Protein AF-A4TTR5-F1 (afdb_monomer)

Radius of gyration: 17.6 Å; Cα contacts (8 Å, |Δi|>4): 165; chains: 1; bounding box: 44×36×46 Å

Nearest PDB structures (foldseek):
  6fwr-assembly1_A  TM=6.438E-01  e=3.145E-04  Escherichia coli
  6fws-assembly1_B  TM=6.476E-01  e=3.516E-03  Escherichia coli
  6fws-assembly1_A  TM=6.174E-01  e=2.778E-03  Escherichia coli

Structure (mmCIF, N/CA/C/O backbone):
data_AF-A4TTR5-F1
#
_entry.id   AF-A4TTR5-F1
#
loop_
_atom_site.group_PDB
_atom_site.id
_atom_site.type_symbol
_atom_site.label_atom_id
_atom_site.label_alt_id
_atom_site.label_comp_id
_atom_site.label_asym_id
_atom_site.label_entity_id
_atom_site.label_seq_id
_atom_site.pdbx_PDB_ins_code
_atom_site.Cartn_x
_atom_site.Cartn_y
_atom_site.Cartn_z
_atom_site.occupancy
_atom_site.B_iso_or_equiv
_atom_site.auth_seq_id
_atom_site.auth_comp_id
_atom_site.auth_asym_id
_atom_site.auth_atom_id
_atom_site.pdbx_PDB_model_num
ATOM 1 N N . MET A 1 1 ? -11.395 -15.049 10.126 1.00 66.12 1 MET A N 1
ATOM 2 C CA . MET A 1 1 ? -12.514 -14.077 9.989 1.00 66.12 1 MET A CA 1
ATOM 3 C C . MET A 1 1 ? -13.721 -14.632 9.238 1.00 66.12 1 MET A C 1
ATOM 5 O O . MET A 1 1 ? -14.794 -14.056 9.352 1.00 66.12 1 MET A O 1
ATOM 9 N N . ASP A 1 2 ? -13.595 -15.753 8.529 1.00 74.88 2 ASP A N 1
ATOM 10 C CA . ASP A 1 2 ? -14.689 -16.369 7.751 1.00 74.88 2 ASP A CA 1
ATOM 11 C C . ASP A 1 2 ? -15.872 -16.818 8.617 1.00 74.88 2 ASP A C 1
ATOM 13 O O . ASP A 1 2 ? -16.995 -16.931 8.150 1.00 74.88 2 ASP A O 1
ATOM 17 N N . ARG A 1 3 ? -15.638 -16.991 9.921 1.00 81.12 3 ARG A N 1
ATOM 18 C CA . ARG A 1 3 ? -16.686 -17.264 10.905 1.00 81.12 3 ARG A CA 1
ATOM 19 C C . ARG A 1 3 ? -17.514 -16.025 11.285 1.00 81.12 3 ARG A C 1
ATOM 21 O O . ARG A 1 3 ? -18.653 -16.182 11.699 1.00 81.12 3 ARG A O 1
ATOM 28 N N . LEU A 1 4 ? -16.947 -14.818 11.163 1.00 83.81 4 LEU A N 1
ATOM 29 C CA . LEU A 1 4 ? -17.617 -13.549 11.490 1.00 83.81 4 LEU A CA 1
ATOM 30 C C . LEU A 1 4 ? -18.408 -13.004 10.292 1.00 83.81 4 LEU A C 1
ATOM 32 O O . LEU A 1 4 ? -19.520 -12.518 10.460 1.00 83.81 4 LEU A O 1
ATOM 36 N N . TYR A 1 5 ? -17.850 -13.131 9.085 1.00 89.31 5 TYR A N 1
ATOM 37 C CA . TYR A 1 5 ? -18.518 -12.795 7.826 1.00 89.31 5 TYR A CA 1
ATOM 38 C C . TYR A 1 5 ? -18.361 -13.966 6.840 1.00 89.31 5 TYR A C 1
ATOM 40 O O . TYR A 1 5 ? -17.357 -14.013 6.125 1.00 89.31 5 TYR A O 1
ATOM 48 N N . PRO A 1 6 ? -19.316 -14.917 6.812 1.00 87.56 6 PRO A N 1
ATOM 49 C CA . PRO A 1 6 ? -19.242 -16.097 5.943 1.00 87.56 6 PRO A CA 1
ATOM 50 C C . PRO A 1 6 ? -19.367 -15.773 4.453 1.00 87.56 6 PRO A C 1
ATOM 52 O O . PRO A 1 6 ? -18.755 -16.441 3.625 1.00 87.56 6 PRO A O 1
ATOM 55 N N . ASP A 1 7 ? -20.139 -14.738 4.110 1.00 93.12 7 ASP A N 1
ATOM 56 C CA . ASP A 1 7 ? -20.256 -14.252 2.736 1.00 93.12 7 ASP A CA 1
ATOM 57 C C . ASP A 1 7 ? -18.994 -13.456 2.327 1.00 93.12 7 ASP A C 1
ATOM 59 O O . ASP A 1 7 ? -18.700 -12.419 2.940 1.00 93.12 7 ASP A O 1
ATOM 63 N N . PRO A 1 8 ? -18.257 -13.876 1.278 1.00 87.50 8 PRO A N 1
ATOM 64 C CA . PRO A 1 8 ? -17.029 -13.207 0.850 1.00 87.50 8 PRO A CA 1
ATOM 65 C C . PRO A 1 8 ? -17.230 -11.745 0.437 1.00 87.50 8 PRO A C 1
ATOM 67 O O . PRO A 1 8 ? -16.361 -10.909 0.698 1.00 87.50 8 PRO A O 1
ATOM 70 N N . GLY A 1 9 ? -18.372 -11.416 -0.180 1.00 88.25 9 GLY A N 1
ATOM 71 C CA . GLY A 1 9 ? -18.688 -10.049 -0.605 1.00 88.25 9 GLY A CA 1
ATOM 72 C C . GLY A 1 9 ? -18.870 -9.108 0.585 1.00 88.25 9 GLY A C 1
ATOM 73 O O . GLY A 1 9 ? -18.329 -7.999 0.617 1.00 88.25 9 GLY A O 1
ATOM 74 N N . THR A 1 10 ? -19.577 -9.582 1.606 1.00 90.31 10 THR A N 1
ATOM 75 C CA . THR A 1 10 ? -19.764 -8.890 2.880 1.00 90.31 10 THR A CA 1
ATOM 76 C C . THR A 1 10 ? -18.442 -8.747 3.617 1.00 90.31 10 THR A C 1
ATOM 78 O O . THR A 1 10 ? -18.102 -7.638 4.030 1.00 90.31 10 THR A O 1
ATOM 81 N N . LYS A 1 11 ? -17.646 -9.821 3.709 1.00 89.81 11 LYS A N 1
ATOM 82 C CA . LYS A 1 11 ? -16.317 -9.786 4.333 1.00 89.81 11 LYS A CA 1
ATOM 83 C C . LYS A 1 11 ? -15.421 -8.732 3.681 1.00 89.81 11 LYS A C 1
ATOM 85 O O . LYS A 1 11 ? -14.849 -7.916 4.392 1.00 89.81 11 LYS A O 1
ATOM 90 N N . ALA A 1 12 ? -15.361 -8.687 2.350 1.00 87.69 12 ALA A N 1
ATOM 91 C CA . ALA A 1 12 ? -14.532 -7.732 1.608 1.00 87.69 12 ALA A CA 1
ATOM 92 C C . ALA A 1 12 ? -14.959 -6.260 1.777 1.00 87.69 12 ALA A C 1
ATOM 94 O O . ALA A 1 12 ? -14.170 -5.352 1.508 1.00 87.69 12 ALA A O 1
ATOM 95 N N . ARG A 1 13 ? -16.208 -6.009 2.187 1.00 89.56 13 ARG A N 1
ATOM 96 C CA . ARG A 1 13 ? -16.718 -4.666 2.506 1.00 89.56 13 ARG A CA 1
ATOM 97 C C . ARG A 1 13 ? -16.505 -4.288 3.968 1.00 89.56 13 ARG A C 1
ATOM 99 O O . ARG A 1 13 ? -16.260 -3.125 4.260 1.00 89.56 13 ARG A O 1
ATOM 106 N N . LYS A 1 14 ? -16.667 -5.258 4.866 1.00 92.69 14 LYS A N 1
ATOM 107 C CA . LYS A 1 14 ? -16.670 -5.072 6.321 1.00 92.69 14 LYS A CA 1
ATOM 108 C C . LYS A 1 14 ? -15.272 -5.135 6.932 1.00 92.69 14 LYS A C 1
ATOM 110 O O . LYS A 1 14 ? -15.044 -4.516 7.964 1.00 92.69 14 LYS A O 1
ATOM 115 N N . VAL A 1 15 ? -14.356 -5.857 6.292 1.00 93.50 15 VAL A N 1
ATOM 116 C CA . VAL A 1 15 ? -12.970 -6.037 6.722 1.00 93.50 15 VAL A CA 1
ATOM 117 C C . VAL A 1 15 ? -12.046 -5.533 5.624 1.00 93.50 15 VAL A C 1
ATOM 119 O O . VAL A 1 15 ? -12.071 -6.040 4.503 1.00 93.50 15 VAL A O 1
ATOM 122 N N . VAL A 1 16 ? -11.208 -4.553 5.950 1.00 92.62 16 VAL A N 1
ATOM 123 C CA . VAL A 1 16 ? -10.280 -3.939 4.995 1.00 92.62 16 VAL A CA 1
ATOM 124 C C . VAL A 1 16 ? -8.863 -3.990 5.540 1.00 92.62 16 VAL A C 1
ATOM 126 O O . VAL A 1 16 ? -8.624 -3.663 6.697 1.00 92.62 16 VAL A O 1
ATOM 129 N N . VAL A 1 17 ? -7.915 -4.374 4.691 1.00 91.88 17 VAL A N 1
ATOM 130 C CA . VAL A 1 17 ? -6.487 -4.314 5.006 1.00 91.88 17 VAL A CA 1
ATOM 131 C C . VAL A 1 17 ? -5.931 -2.968 4.541 1.00 91.88 17 VAL A C 1
ATOM 133 O O . VAL A 1 17 ? -6.174 -2.557 3.404 1.00 91.88 17 VAL A O 1
ATOM 136 N N . ARG A 1 18 ? -5.179 -2.287 5.408 1.00 91.56 18 ARG A N 1
ATOM 137 C CA . ARG A 1 18 ? -4.397 -1.093 5.074 1.00 91.56 18 ARG A CA 1
ATOM 138 C C . ARG A 1 18 ? -2.930 -1.312 5.425 1.00 91.56 18 ARG A C 1
ATOM 140 O O . ARG A 1 18 ? -2.603 -1.737 6.524 1.00 91.56 18 ARG A O 1
ATOM 147 N N . LYS A 1 19 ? -2.041 -0.975 4.503 1.00 91.12 19 LYS A N 1
ATOM 148 C CA . LYS A 1 19 ? -0.587 -0.996 4.710 1.00 91.12 19 LYS A CA 1
ATOM 149 C C . LYS A 1 19 ? 0.010 0.358 4.327 1.00 91.12 19 LYS A C 1
ATOM 151 O O . LYS A 1 19 ? -0.702 1.224 3.810 1.00 91.12 19 LYS A O 1
ATOM 156 N N . GLY A 1 20 ? 1.302 0.540 4.582 1.00 89.50 20 GLY A N 1
ATOM 157 C CA . GLY A 1 20 ? 2.044 1.694 4.073 1.00 89.50 20 GLY A CA 1
ATOM 158 C C . GLY A 1 20 ? 2.120 1.691 2.541 1.00 89.50 20 GLY A C 1
ATOM 159 O O . GLY A 1 20 ? 1.964 0.638 1.908 1.00 89.50 20 GLY A O 1
ATOM 160 N N . ARG A 1 21 ? 2.335 2.869 1.943 1.00 92.50 21 ARG A N 1
ATOM 161 C CA . ARG A 1 21 ? 2.362 3.077 0.480 1.00 92.50 21 ARG A CA 1
ATOM 162 C C . ARG A 1 21 ? 3.426 2.214 -0.208 1.00 92.50 21 ARG A C 1
ATOM 164 O O . ARG A 1 21 ? 3.202 1.735 -1.316 1.00 92.50 21 ARG A O 1
ATOM 171 N N . GLU A 1 22 ? 4.502 1.904 0.506 1.00 93.12 22 GLU A N 1
ATOM 172 C CA . GLU A 1 22 ? 5.621 1.063 0.088 1.00 93.12 22 GLU A CA 1
ATOM 173 C C . GLU A 1 22 ? 5.268 -0.415 -0.144 1.00 93.12 22 GLU A C 1
ATOM 175 O O . GLU A 1 22 ? 6.099 -1.177 -0.650 1.00 93.12 22 GLU A O 1
ATOM 180 N N . ASN A 1 23 ? 4.047 -0.818 0.221 1.00 94.00 23 ASN A N 1
ATOM 181 C CA . ASN A 1 23 ? 3.524 -2.172 0.046 1.00 94.00 23 ASN A CA 1
ATOM 182 C C . ASN A 1 23 ? 2.605 -2.299 -1.175 1.00 94.00 23 ASN A C 1
ATOM 184 O O . ASN A 1 23 ? 2.267 -3.416 -1.554 1.00 94.00 23 ASN A O 1
ATOM 188 N N . TYR A 1 24 ? 2.200 -1.188 -1.796 1.00 95.69 24 TYR A N 1
ATOM 189 C CA . TYR A 1 24 ? 1.290 -1.194 -2.941 1.00 95.69 24 TYR A CA 1
ATOM 190 C C . TYR A 1 24 ? 2.007 -0.789 -4.221 1.00 95.69 24 TYR A C 1
ATOM 192 O O . TYR A 1 24 ? 2.902 0.054 -4.214 1.00 95.69 24 TYR A O 1
ATOM 200 N N . LEU A 1 25 ? 1.586 -1.363 -5.345 1.00 97.38 25 LEU A N 1
ATOM 201 C CA . LEU A 1 25 ? 2.053 -0.930 -6.657 1.00 97.38 25 LEU A CA 1
ATOM 202 C C . LEU A 1 25 ? 1.654 0.528 -6.918 1.00 97.38 25 LEU A C 1
ATOM 204 O O . LEU A 1 25 ? 0.467 0.867 -6.897 1.00 97.38 25 LEU A O 1
ATOM 208 N N . CYS A 1 26 ? 2.621 1.381 -7.252 1.00 97.69 26 CYS A N 1
ATOM 209 C CA . CYS A 1 26 ? 2.334 2.698 -7.801 1.00 97.69 26 CYS A CA 1
ATOM 210 C C . CYS A 1 26 ? 2.115 2.570 -9.312 1.00 97.69 26 CYS A C 1
ATOM 212 O O . CYS A 1 26 ? 3.033 2.265 -10.074 1.00 97.69 26 CYS A O 1
ATOM 214 N N . LEU A 1 27 ? 0.880 2.817 -9.757 1.00 97.50 27 LEU A N 1
ATOM 215 C CA . LEU A 1 27 ? 0.540 2.769 -11.182 1.00 97.50 27 LEU A CA 1
ATOM 216 C C . LEU A 1 27 ? 1.331 3.796 -12.002 1.00 97.50 27 LEU A C 1
ATOM 218 O O . LEU A 1 27 ? 1.589 3.538 -13.171 1.00 97.50 27 LEU A O 1
ATOM 222 N N . LEU A 1 28 ? 1.726 4.920 -11.390 1.00 97.31 28 LEU A N 1
ATOM 223 C CA . LEU A 1 28 ? 2.521 5.951 -12.057 1.00 97.31 28 LEU A CA 1
ATOM 224 C C . LEU A 1 28 ? 3.961 5.466 -12.257 1.00 97.31 28 LEU A C 1
ATOM 226 O O . LEU A 1 28 ? 4.461 5.503 -13.372 1.00 97.31 28 LEU A O 1
ATOM 230 N N . ASN A 1 29 ? 4.585 4.886 -11.224 1.00 97.31 29 ASN A N 1
ATOM 231 C CA . ASN A 1 29 ? 5.928 4.307 -11.349 1.00 97.31 29 ASN A CA 1
ATOM 232 C C . ASN A 1 29 ? 5.946 3.174 -12.396 1.00 97.31 29 ASN A C 1
ATOM 234 O O . ASN A 1 29 ? 6.913 3.032 -13.144 1.00 97.3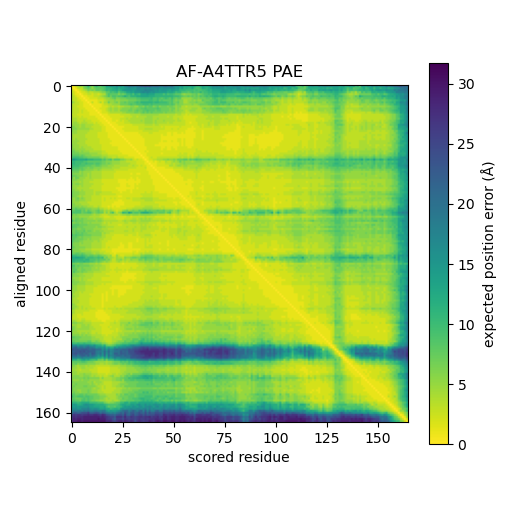1 29 ASN A O 1
ATOM 238 N N . LEU A 1 30 ? 4.873 2.373 -12.479 1.00 97.25 30 LEU A N 1
ATOM 239 C CA . LEU A 1 30 ? 4.721 1.359 -13.527 1.00 97.25 30 LEU A CA 1
ATOM 240 C C . LEU A 1 30 ? 4.606 1.987 -14.924 1.00 97.25 30 LEU A C 1
ATOM 242 O O . LEU A 1 30 ? 5.281 1.525 -15.844 1.00 97.25 30 LEU A O 1
ATOM 246 N N . GLU A 1 31 ? 3.767 3.012 -15.091 1.00 96.69 31 GLU A N 1
ATOM 247 C CA . GLU A 1 31 ? 3.632 3.750 -16.352 1.00 96.69 31 GLU A CA 1
ATOM 248 C C . GLU A 1 31 ? 4.982 4.326 -16.789 1.00 96.69 31 GLU A C 1
ATOM 250 O O . GLU A 1 31 ? 5.414 4.086 -17.914 1.00 96.69 31 GLU A O 1
ATOM 255 N N . GLU A 1 32 ? 5.710 4.979 -15.887 1.00 95.50 32 GLU A N 1
ATOM 256 C CA . GLU A 1 32 ? 7.046 5.505 -16.163 1.00 95.50 32 GLU A CA 1
ATOM 257 C C . GLU A 1 32 ? 8.037 4.409 -16.570 1.00 95.50 32 GLU A C 1
ATOM 259 O O . GLU A 1 32 ? 8.797 4.593 -17.523 1.00 95.50 32 GLU A O 1
ATOM 264 N N . GLN A 1 33 ? 8.034 3.252 -15.897 1.00 95.50 33 GLN A N 1
ATOM 265 C CA . GLN A 1 33 ? 8.895 2.125 -16.274 1.00 95.50 33 GLN A CA 1
ATOM 266 C C . GLN A 1 33 ? 8.573 1.618 -17.686 1.00 95.50 33 GLN A C 1
ATOM 268 O O . GLN A 1 33 ? 9.483 1.332 -18.466 1.00 95.50 33 GLN A O 1
ATOM 273 N N . VAL A 1 34 ? 7.288 1.520 -18.034 1.00 95.19 34 VAL A N 1
ATOM 274 C CA . VAL A 1 34 ? 6.849 1.128 -19.381 1.00 95.19 34 VAL A CA 1
ATOM 275 C C . VAL A 1 34 ? 7.279 2.180 -20.410 1.00 95.19 34 VAL A C 1
ATOM 277 O O . VAL A 1 34 ? 7.854 1.826 -21.438 1.00 95.19 34 VAL A O 1
ATOM 280 N N . MET A 1 35 ? 7.080 3.466 -20.112 1.00 94.94 35 MET A N 1
ATOM 281 C CA . MET A 1 35 ? 7.387 4.585 -21.009 1.00 94.94 35 MET A CA 1
ATOM 282 C C . MET A 1 35 ? 8.886 4.787 -21.245 1.00 94.94 35 MET A C 1
ATOM 284 O O . MET A 1 35 ? 9.278 5.223 -22.326 1.00 94.94 35 MET A O 1
ATOM 288 N N . ARG A 1 36 ? 9.748 4.410 -20.289 1.00 93.81 36 ARG A N 1
ATOM 289 C CA . ARG A 1 36 ? 11.210 4.364 -20.499 1.00 93.81 36 ARG A CA 1
ATOM 290 C C . ARG A 1 36 ? 11.610 3.424 -21.638 1.00 93.81 36 ARG A C 1
ATOM 292 O O . ARG A 1 36 ? 12.708 3.578 -22.168 1.00 93.81 36 ARG A O 1
ATOM 299 N N . ASN A 1 37 ? 10.752 2.457 -21.981 1.00 89.75 37 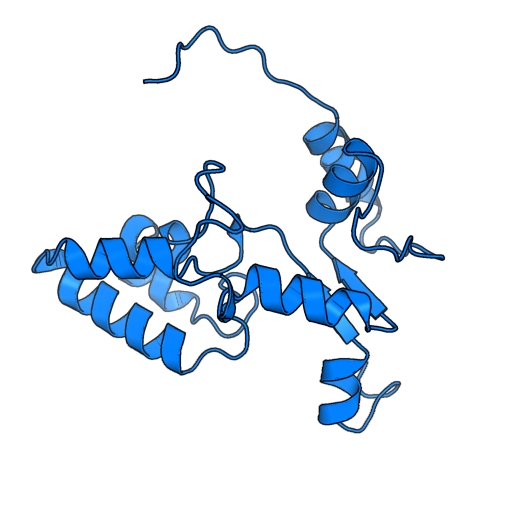ASN A N 1
ATOM 300 C CA . ASN A 1 37 ? 10.876 1.554 -23.125 1.00 89.75 37 ASN A CA 1
ATOM 301 C C . ASN A 1 37 ? 12.280 0.938 -23.282 1.00 89.75 37 ASN A C 1
ATOM 303 O O . ASN A 1 37 ? 12.872 0.915 -24.361 1.00 89.75 37 ASN A O 1
ATOM 307 N N . ARG A 1 38 ? 12.843 0.460 -22.169 1.00 93.31 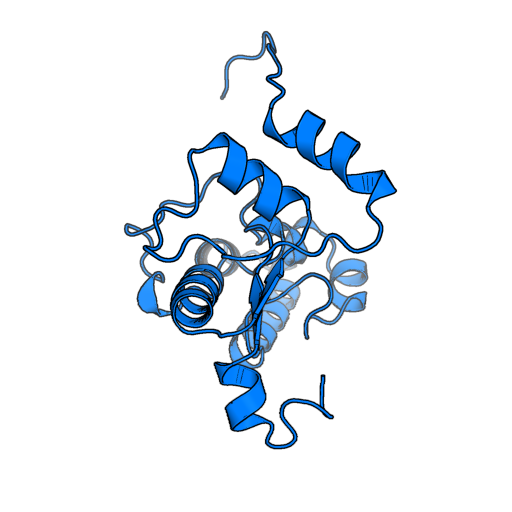38 ARG A N 1
ATOM 308 C CA . ARG A 1 38 ? 14.161 -0.178 -22.137 1.00 93.31 38 ARG A CA 1
ATOM 309 C C . ARG A 1 38 ? 14.036 -1.656 -22.518 1.00 93.31 38 ARG A C 1
ATOM 311 O O . ARG A 1 38 ? 13.379 -2.391 -21.777 1.00 93.31 38 ARG A O 1
ATOM 318 N N . PRO A 1 39 ? 14.687 -2.140 -23.594 1.00 92.69 39 PRO A N 1
ATOM 319 C CA . PRO A 1 39 ? 14.563 -3.536 -24.031 1.00 92.69 39 PRO A CA 1
ATOM 320 C C . PRO A 1 39 ? 14.883 -4.559 -22.931 1.00 92.69 39 PRO A C 1
ATOM 322 O O . PRO A 1 39 ? 14.184 -5.557 -22.781 1.00 92.69 39 PRO A O 1
ATOM 325 N N . GLN A 1 40 ? 15.883 -4.273 -22.093 1.00 91.81 40 GLN A N 1
ATOM 326 C CA . GLN A 1 40 ? 16.283 -5.115 -20.962 1.00 91.81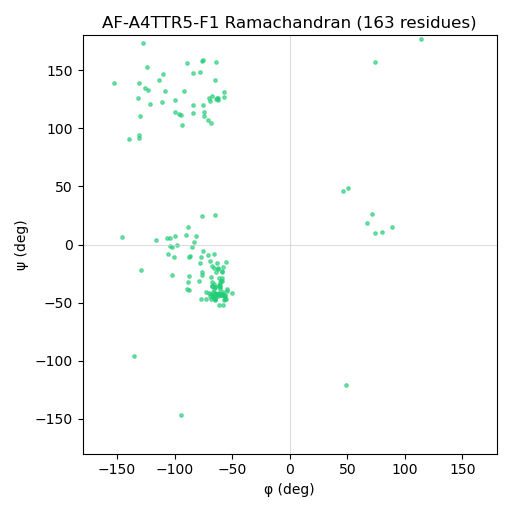 40 GLN A CA 1
ATOM 327 C C . GLN A 1 40 ? 15.265 -5.153 -19.802 1.00 91.81 40 GLN A C 1
ATOM 329 O O . GLN A 1 40 ? 15.356 -6.004 -18.915 1.00 91.81 40 GLN A O 1
ATOM 334 N N . GLU A 1 41 ? 14.298 -4.233 -19.786 1.00 93.69 41 GLU A N 1
ATOM 335 C CA . GLU A 1 41 ? 13.213 -4.164 -18.800 1.00 93.69 41 GLU A CA 1
ATOM 336 C C . GLU A 1 41 ? 11.873 -4.633 -19.394 1.00 93.69 41 GLU A C 1
ATOM 338 O O . GLU A 1 41 ? 10.925 -4.843 -18.644 1.00 93.69 41 GLU A O 1
ATOM 343 N N . ALA A 1 42 ? 11.789 -4.871 -20.710 1.00 93.81 42 ALA A N 1
ATOM 344 C CA . ALA A 1 42 ? 10.536 -5.149 -21.417 1.00 93.81 42 ALA A CA 1
ATOM 345 C C . ALA A 1 42 ? 9.764 -6.350 -20.846 1.00 93.81 42 ALA A C 1
ATOM 347 O O . ALA A 1 42 ? 8.556 -6.264 -20.628 1.00 93.81 42 ALA A O 1
ATOM 348 N N . VAL A 1 43 ? 10.461 -7.451 -20.538 1.00 94.81 43 VAL A N 1
ATOM 349 C CA . VAL A 1 43 ? 9.848 -8.636 -19.909 1.00 94.81 43 VAL A CA 1
ATOM 350 C C . VAL A 1 43 ? 9.289 -8.290 -18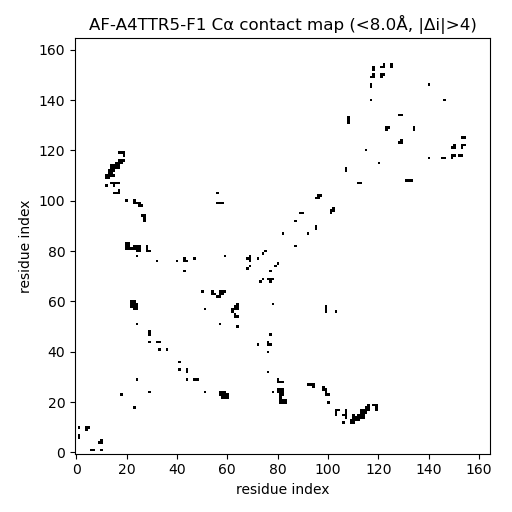.530 1.00 94.81 43 VAL A C 1
ATOM 352 O O . VAL A 1 43 ? 8.163 -8.667 -18.210 1.00 94.81 43 VAL A O 1
ATOM 355 N N . ALA A 1 44 ? 10.049 -7.542 -17.727 1.00 95.62 44 ALA A N 1
ATOM 356 C CA . ALA A 1 44 ? 9.619 -7.155 -16.393 1.00 95.62 44 ALA A CA 1
ATOM 357 C C . ALA A 1 44 ? 8.399 -6.231 -16.444 1.00 95.62 44 ALA A C 1
ATOM 359 O O . ALA A 1 44 ? 7.401 -6.499 -15.782 1.00 95.62 44 ALA A O 1
ATOM 360 N N . SER A 1 45 ? 8.442 -5.205 -17.293 1.00 96.00 45 SER A N 1
ATOM 361 C CA . SER A 1 45 ? 7.325 -4.289 -17.528 1.00 96.00 45 SER A CA 1
ATOM 362 C C . SER A 1 45 ? 6.076 -5.022 -18.017 1.00 96.00 45 SER A C 1
ATOM 364 O O . SER A 1 45 ? 4.989 -4.777 -17.504 1.00 96.00 45 SER A O 1
ATOM 366 N N . GLY A 1 46 ? 6.219 -5.974 -18.944 1.00 95.75 46 GLY A N 1
ATOM 367 C CA . GLY A 1 46 ? 5.103 -6.786 -19.431 1.00 95.75 46 GLY A CA 1
ATOM 368 C C . GLY A 1 46 ? 4.479 -7.666 -18.344 1.00 95.75 46 GLY A C 1
ATOM 369 O O . GLY A 1 46 ? 3.254 -7.731 -18.230 1.00 95.75 46 GLY A O 1
ATOM 370 N N . LEU A 1 47 ? 5.297 -8.320 -17.514 1.00 96.44 47 LEU A N 1
ATOM 371 C CA . LEU A 1 47 ? 4.811 -9.150 -16.407 1.00 96.44 47 LEU A CA 1
ATOM 372 C C . LEU A 1 47 ? 4.157 -8.310 -15.303 1.00 96.44 47 LEU A C 1
ATOM 374 O O . LEU A 1 47 ? 3.072 -8.663 -14.842 1.00 96.44 47 LEU A O 1
ATOM 378 N N . MET A 1 48 ? 4.756 -7.174 -14.938 1.00 97.00 48 MET A N 1
ATOM 379 C CA . MET A 1 48 ? 4.175 -6.243 -13.968 1.00 97.00 48 MET A CA 1
ATOM 380 C C . MET A 1 48 ? 2.861 -5.642 -14.472 1.00 97.00 48 MET A C 1
ATOM 382 O O . MET A 1 48 ? 1.894 -5.596 -13.717 1.00 97.00 48 MET A O 1
ATOM 386 N N . ALA A 1 49 ? 2.778 -5.255 -15.749 1.00 96.19 49 ALA A N 1
ATOM 387 C CA . ALA A 1 49 ? 1.541 -4.764 -16.356 1.00 96.19 49 ALA A CA 1
ATOM 388 C C . ALA A 1 49 ? 0.445 -5.839 -16.375 1.00 96.19 49 ALA A C 1
ATOM 390 O O . ALA A 1 49 ? -0.700 -5.564 -16.019 1.00 96.19 49 ALA A O 1
ATOM 391 N N . ARG A 1 50 ? 0.791 -7.087 -16.721 1.00 95.94 50 ARG A N 1
ATOM 392 C CA . ARG A 1 50 ? -0.148 -8.218 -16.653 1.00 95.94 50 ARG A CA 1
ATOM 393 C C . ARG A 1 50 ? -0.655 -8.457 -15.235 1.00 95.94 50 ARG A C 1
ATOM 395 O O . ARG A 1 50 ? -1.849 -8.676 -15.057 1.00 95.94 50 ARG A O 1
ATOM 402 N N . TRP A 1 51 ? 0.225 -8.410 -14.238 1.00 96.69 51 TRP A N 1
ATOM 403 C CA . TRP A 1 51 ? -0.188 -8.554 -12.846 1.00 96.69 51 TRP A CA 1
ATOM 404 C C . TRP A 1 51 ? -1.055 -7.374 -12.384 1.00 96.69 51 TRP A C 1
ATOM 406 O O . TRP A 1 51 ? -2.087 -7.607 -11.768 1.00 96.69 51 TRP A O 1
ATOM 416 N N . ALA A 1 52 ? -0.733 -6.134 -12.762 1.00 96.75 52 ALA A N 1
ATOM 417 C CA . ALA A 1 52 ? -1.546 -4.957 -12.439 1.00 96.75 52 ALA A CA 1
ATOM 418 C C . ALA A 1 52 ? -2.991 -5.056 -12.975 1.00 96.75 52 ALA A C 1
ATOM 420 O O . ALA A 1 52 ? -3.925 -4.551 -12.352 1.00 96.75 52 ALA A O 1
ATOM 421 N N . LEU A 1 53 ? -3.191 -5.742 -14.106 1.00 95.25 53 LEU A N 1
ATOM 422 C CA . LEU A 1 53 ? -4.520 -6.026 -14.659 1.00 95.25 53 LEU A CA 1
ATOM 423 C C . LEU A 1 53 ? -5.273 -7.141 -13.914 1.00 95.25 53 LEU A C 1
ATOM 425 O O . LEU A 1 53 ? -6.499 -7.191 -13.987 1.00 95.25 53 LEU A O 1
ATOM 429 N N . ALA A 1 54 ? -4.562 -8.036 -13.227 1.00 95.25 54 ALA A N 1
ATOM 430 C CA . ALA A 1 54 ? -5.134 -9.209 -12.565 1.00 95.25 54 ALA A CA 1
ATOM 431 C C . ALA A 1 54 ? -5.277 -9.050 -11.041 1.00 95.25 54 ALA A C 1
ATOM 433 O O . ALA A 1 54 ? -6.127 -9.703 -10.435 1.00 95.25 54 ALA A O 1
ATOM 434 N N . THR A 1 55 ? -4.451 -8.206 -10.421 1.00 95.56 55 THR A N 1
ATOM 435 C CA . THR A 1 55 ? -4.422 -8.010 -8.970 1.00 95.56 55 THR A CA 1
ATOM 436 C C . THR A 1 55 ? -5.721 -7.406 -8.450 1.00 95.56 55 THR A C 1
ATOM 438 O O . THR A 1 55 ? -6.328 -6.516 -9.056 1.00 95.56 55 THR A O 1
ATOM 441 N N . ARG A 1 56 ? -6.153 -7.871 -7.279 1.00 91.94 56 ARG A N 1
ATOM 442 C CA . ARG A 1 56 ? -7.387 -7.402 -6.635 1.00 91.94 56 ARG A CA 1
ATOM 443 C C . ARG A 1 56 ? -7.226 -5.996 -6.060 1.00 91.94 56 ARG A C 1
ATOM 445 O O . ARG A 1 56 ? -8.145 -5.169 -6.141 1.00 91.94 56 ARG A O 1
ATOM 452 N N . ASP A 1 57 ? -6.074 -5.740 -5.457 1.00 92.88 57 ASP A N 1
ATOM 453 C CA . ASP A 1 57 ? -5.802 -4.558 -4.642 1.00 92.88 57 ASP A CA 1
ATOM 454 C C . ASP A 1 57 ? -4.365 -4.042 -4.750 1.00 92.88 57 ASP A C 1
ATOM 456 O O . ASP A 1 57 ? -4.037 -3.090 -4.052 1.00 92.88 57 ASP A O 1
ATOM 460 N N . GLY A 1 58 ? -3.538 -4.594 -5.641 1.00 95.62 58 GLY A N 1
ATOM 461 C CA . GLY A 1 58 ? -2.185 -4.105 -5.897 1.00 95.62 58 GLY A CA 1
ATOM 462 C C . GLY A 1 58 ? -1.227 -4.286 -4.724 1.00 95.62 58 GLY A C 1
ATOM 463 O O . GLY A 1 58 ? -0.206 -3.600 -4.683 1.00 95.62 58 GLY A O 1
ATOM 464 N N . ASP A 1 59 ? -1.552 -5.164 -3.772 1.00 95.00 59 ASP A N 1
ATOM 465 C CA . ASP A 1 59 ? -0.712 -5.477 -2.621 1.00 95.00 59 ASP A CA 1
ATOM 466 C C . ASP A 1 59 ? 0.479 -6.351 -3.041 1.00 95.00 59 ASP A C 1
ATOM 468 O O . ASP A 1 59 ? 0.340 -7.523 -3.405 1.00 95.00 59 ASP A O 1
ATOM 472 N N . MET A 1 60 ? 1.669 -5.753 -2.989 1.00 94.25 60 MET A N 1
ATOM 473 C CA . MET A 1 60 ? 2.929 -6.381 -3.373 1.00 94.25 60 MET A CA 1
ATOM 474 C C . MET A 1 60 ? 3.593 -7.166 -2.239 1.00 94.25 60 MET A C 1
ATOM 476 O O . MET A 1 60 ? 4.564 -7.880 -2.490 1.00 94.25 60 MET A O 1
ATOM 480 N N . VAL A 1 61 ? 3.108 -7.049 -0.998 1.00 90.31 61 VAL A N 1
ATOM 481 C CA . VAL A 1 61 ? 3.766 -7.617 0.188 1.00 90.31 61 VAL A CA 1
ATOM 482 C C . VAL A 1 61 ? 2.755 -8.405 1.012 1.00 90.31 61 VAL A C 1
ATOM 484 O O . VAL A 1 61 ? 2.057 -7.859 1.860 1.00 90.31 61 VAL A O 1
ATOM 487 N N . GLY A 1 62 ? 2.680 -9.718 0.786 1.00 82.19 62 GLY A N 1
ATOM 488 C CA . GLY A 1 62 ? 1.694 -10.592 1.438 1.00 82.19 62 GLY A CA 1
ATOM 489 C C . GLY A 1 62 ? 0.301 -10.554 0.794 1.00 82.19 62 GLY A C 1
ATOM 490 O O . GLY A 1 62 ? -0.653 -11.061 1.383 1.00 82.19 62 GLY A O 1
ATOM 491 N N . GLY A 1 63 ? 0.191 -9.937 -0.386 1.00 85.19 63 GLY A N 1
ATOM 492 C CA . GLY A 1 63 ? -0.993 -9.942 -1.241 1.00 85.19 63 GLY A CA 1
ATOM 493 C C . GLY A 1 63 ? -0.960 -11.032 -2.316 1.00 85.19 63 GLY A C 1
ATOM 494 O O . GLY A 1 63 ? -0.434 -12.124 -2.108 1.00 85.19 63 GLY A O 1
ATOM 495 N N . ASP A 1 64 ? -1.535 -10.731 -3.483 1.00 89.62 64 ASP A N 1
ATOM 496 C CA . ASP A 1 64 ? -1.562 -11.631 -4.649 1.00 89.62 64 ASP A CA 1
ATOM 497 C C . ASP A 1 64 ? -0.357 -11.457 -5.594 1.00 89.62 64 ASP A C 1
ATOM 499 O O . ASP A 1 64 ? -0.314 -12.055 -6.673 1.00 89.62 64 ASP A O 1
ATOM 503 N N . PHE A 1 65 ? 0.635 -10.657 -5.193 1.00 95.00 65 PHE A N 1
ATOM 504 C CA . PHE A 1 65 ? 1.891 -10.521 -5.918 1.00 95.00 65 PHE A CA 1
ATOM 505 C C . PHE A 1 65 ? 2.750 -11.792 -5.808 1.00 95.00 65 PHE A C 1
ATOM 507 O O . PHE A 1 65 ? 3.058 -12.233 -4.696 1.00 95.00 65 PHE A O 1
ATOM 514 N N . PRO A 1 66 ? 3.189 -12.388 -6.933 1.00 92.56 66 PRO A N 1
ATOM 515 C CA . PRO A 1 66 ? 4.037 -13.573 -6.891 1.00 92.56 66 PRO A CA 1
ATOM 516 C C . PRO A 1 66 ? 5.446 -13.217 -6.397 1.00 92.56 66 PRO A C 1
ATOM 518 O O . PRO A 1 66 ? 6.228 -12.622 -7.133 1.00 92.56 66 PRO A O 1
ATOM 521 N N . ALA A 1 67 ? 5.794 -13.606 -5.167 1.00 89.38 67 ALA A N 1
ATOM 522 C CA . ALA A 1 67 ? 7.072 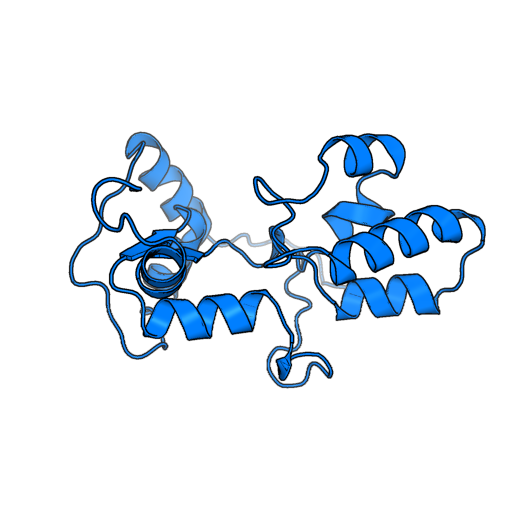-13.238 -4.540 1.00 89.38 67 ALA A CA 1
ATOM 523 C C . ALA A 1 67 ? 8.305 -13.608 -5.392 1.00 89.38 67 ALA A C 1
ATOM 525 O O . ALA A 1 67 ? 9.204 -12.786 -5.560 1.00 89.38 67 ALA A O 1
ATOM 526 N N . TRP A 1 68 ? 8.283 -14.784 -6.032 1.00 91.38 68 TRP A N 1
ATOM 527 C CA . TRP A 1 68 ? 9.348 -15.262 -6.924 1.00 91.38 68 TRP A CA 1
ATOM 528 C C . TRP A 1 68 ? 9.620 -14.325 -8.113 1.00 91.38 68 TRP A C 1
ATOM 530 O O . TRP A 1 68 ? 10.714 -14.324 -8.677 1.00 91.38 68 TRP A O 1
ATOM 540 N N . LEU A 1 69 ? 8.641 -13.506 -8.510 1.00 92.25 69 LEU A N 1
ATOM 541 C CA . LEU A 1 69 ? 8.807 -12.541 -9.592 1.00 92.25 69 LEU A CA 1
ATOM 542 C C . LEU A 1 69 ? 9.796 -11.438 -9.193 1.00 92.25 69 LEU A C 1
ATOM 544 O O . LEU A 1 69 ? 10.584 -10.986 -10.025 1.00 92.25 69 LEU A O 1
ATOM 548 N N . GLY A 1 70 ? 9.786 -11.045 -7.916 1.00 92.00 70 GLY A N 1
ATOM 549 C CA . GLY A 1 70 ? 10.750 -10.109 -7.346 1.00 92.00 70 GLY A CA 1
ATOM 550 C C . GLY A 1 70 ? 12.176 -10.657 -7.343 1.00 92.00 70 GLY A C 1
ATOM 551 O O . GLY A 1 70 ? 13.105 -9.904 -7.632 1.00 92.00 70 GLY A O 1
ATOM 552 N N . ASP A 1 71 ? 12.344 -11.958 -7.102 1.00 91.56 71 ASP A N 1
ATOM 553 C CA . ASP A 1 71 ? 13.657 -12.616 -7.085 1.00 91.56 71 ASP A CA 1
ATOM 554 C C . ASP A 1 71 ? 14.265 -12.710 -8.491 1.00 91.56 71 ASP A C 1
ATOM 556 O O . ASP A 1 71 ? 15.444 -12.420 -8.686 1.00 91.56 71 ASP A O 1
ATOM 560 N N . ILE A 1 72 ? 13.451 -13.047 -9.498 1.00 93.62 72 ILE A N 1
ATOM 561 C CA . ILE A 1 72 ? 13.914 -13.212 -10.886 1.00 93.62 72 ILE A CA 1
ATOM 562 C C . ILE A 1 72 ? 14.140 -11.861 -11.572 1.00 93.62 72 ILE A C 1
ATOM 564 O O . ILE A 1 72 ? 15.153 -11.642 -12.240 1.00 93.62 72 ILE A O 1
ATOM 568 N N . LEU A 1 73 ? 13.185 -10.939 -11.446 1.00 94.00 73 LEU A N 1
ATOM 569 C CA . LEU A 1 73 ? 13.257 -9.641 -12.117 1.00 94.00 73 LEU A CA 1
ATOM 570 C C . LEU A 1 73 ? 14.011 -8.600 -11.284 1.00 94.00 73 LEU A C 1
ATOM 572 O O . LEU A 1 73 ? 14.372 -7.539 -11.792 1.00 94.00 73 LEU A O 1
ATOM 576 N N . GLY A 1 74 ? 14.304 -8.885 -10.023 1.00 94.38 74 GLY A N 1
ATOM 577 C CA . GLY A 1 74 ? 14.981 -7.970 -9.120 1.00 94.38 74 GLY A CA 1
ATOM 578 C C . GLY A 1 74 ? 14.088 -6.829 -8.629 1.00 94.38 74 GLY A C 1
ATOM 579 O O . GLY A 1 74 ? 13.111 -6.411 -9.263 1.00 94.38 74 GLY A O 1
ATOM 580 N N . ARG A 1 75 ? 14.483 -6.268 -7.483 1.00 93.25 75 ARG A N 1
ATOM 581 C CA . ARG A 1 75 ? 13.723 -5.247 -6.750 1.00 93.25 75 ARG A CA 1
ATOM 582 C C . ARG A 1 75 ? 13.419 -4.011 -7.593 1.00 93.25 75 ARG A C 1
ATOM 584 O O . ARG A 1 75 ? 12.289 -3.545 -7.568 1.00 93.25 75 ARG A O 1
ATOM 591 N N . ALA A 1 76 ? 14.390 -3.492 -8.347 1.00 93.31 76 ALA A N 1
ATOM 592 C CA . ALA A 1 76 ? 14.238 -2.236 -9.091 1.00 93.31 76 ALA A CA 1
ATOM 593 C C . ALA A 1 76 ? 13.100 -2.266 -10.127 1.00 93.31 76 ALA A C 1
ATOM 595 O O . ALA A 1 76 ? 12.469 -1.242 -10.346 1.00 93.31 76 ALA A O 1
ATOM 596 N N . ARG A 1 77 ? 12.825 -3.437 -10.719 1.00 95.12 77 ARG A N 1
ATOM 597 C CA . ARG A 1 77 ? 11.826 -3.616 -11.787 1.00 95.12 77 ARG A CA 1
ATOM 598 C C . ARG A 1 77 ? 10.469 -4.133 -11.284 1.00 95.12 77 ARG A C 1
ATOM 600 O O . ARG A 1 77 ? 9.575 -4.393 -12.085 1.00 95.12 77 ARG A O 1
ATOM 607 N N . THR A 1 78 ? 10.348 -4.359 -9.973 1.00 95.38 78 THR A N 1
ATOM 608 C CA . THR A 1 78 ? 9.183 -4.983 -9.324 1.00 95.38 78 THR A CA 1
ATOM 609 C C . THR A 1 78 ? 8.784 -4.215 -8.064 1.00 95.38 78 THR A C 1
ATOM 611 O O . THR A 1 78 ? 8.117 -3.195 -8.150 1.00 95.38 78 THR A O 1
ATOM 614 N N . LEU A 1 79 ? 9.243 -4.638 -6.885 1.00 94.75 79 LEU A N 1
ATOM 615 C CA . LEU A 1 79 ? 8.917 -4.043 -5.588 1.00 94.75 79 LEU A CA 1
ATOM 616 C C . LEU A 1 79 ? 9.378 -2.580 -5.467 1.00 94.75 79 LEU A C 1
ATOM 618 O O . LEU A 1 79 ? 8.924 -1.855 -4.591 1.00 94.75 79 LEU A O 1
ATOM 622 N N . GLY A 1 80 ? 10.339 -2.153 -6.286 1.00 94.88 80 GLY A N 1
ATOM 623 C CA . GLY A 1 80 ? 10.791 -0.768 -6.427 1.00 94.88 80 GLY A CA 1
ATOM 624 C C . GLY A 1 80 ? 9.782 0.144 -7.122 1.00 94.88 80 GLY A C 1
ATOM 625 O O . GLY A 1 80 ? 9.978 1.350 -7.102 1.00 94.88 80 GLY A O 1
ATOM 626 N N . LEU A 1 81 ? 8.703 -0.412 -7.680 1.00 96.19 81 LEU A N 1
ATOM 627 C CA . LEU A 1 81 ? 7.576 0.334 -8.235 1.00 96.19 81 LEU A CA 1
ATOM 628 C C . LEU A 1 81 ? 6.557 0.762 -7.171 1.00 96.19 81 LEU A C 1
ATOM 630 O O . LEU A 1 81 ? 5.531 1.339 -7.517 1.00 96.19 81 LEU A O 1
ATOM 634 N N . ALA A 1 82 ? 6.799 0.475 -5.891 1.00 96.50 82 ALA A N 1
ATOM 635 C CA . ALA A 1 82 ? 6.051 1.089 -4.798 1.00 96.50 82 ALA A CA 1
ATOM 636 C C . ALA A 1 82 ? 6.514 2.531 -4.565 1.00 96.50 82 ALA A C 1
ATOM 638 O O . ALA A 1 82 ? 7.661 2.857 -4.867 1.00 96.50 82 ALA A O 1
ATOM 639 N N . ASP A 1 83 ? 5.663 3.341 -3.940 1.00 93.88 83 ASP A N 1
ATOM 640 C CA . ASP A 1 83 ? 6.058 4.648 -3.405 1.00 93.88 83 ASP A CA 1
ATOM 641 C C . ASP A 1 83 ? 6.885 4.451 -2.129 1.00 93.88 83 ASP A C 1
ATOM 643 O O . ASP A 1 83 ? 6.388 3.906 -1.142 1.00 93.88 83 ASP A O 1
ATOM 647 N N . ARG A 1 84 ? 8.169 4.819 -2.166 1.00 87.19 84 ARG A N 1
ATOM 648 C CA . ARG A 1 84 ? 9.125 4.554 -1.067 1.00 87.19 84 ARG A CA 1
ATOM 649 C C . ARG A 1 84 ? 9.901 5.768 -0.608 1.00 87.19 84 ARG A C 1
ATOM 651 O O . ARG A 1 84 ? 10.467 5.739 0.480 1.00 87.19 84 ARG A O 1
ATOM 658 N N . ARG A 1 85 ? 10.002 6.784 -1.455 1.00 82.81 85 ARG A N 1
ATOM 659 C CA . ARG A 1 85 ? 10.756 8.009 -1.191 1.00 82.81 85 ARG A CA 1
ATOM 660 C C . ARG A 1 85 ? 9.817 9.162 -0.849 1.00 82.81 85 ARG A C 1
ATOM 662 O O . ARG A 1 85 ? 10.285 10.283 -0.707 1.00 82.81 85 ARG A O 1
ATOM 669 N N . GLY A 1 86 ? 8.517 8.886 -0.717 1.00 83.00 86 GLY A N 1
ATOM 670 C CA . GLY A 1 86 ? 7.504 9.919 -0.548 1.00 83.00 86 GLY A CA 1
ATOM 671 C C . GLY A 1 86 ? 7.281 10.701 -1.838 1.00 83.00 86 GLY A C 1
ATOM 672 O O . GLY A 1 86 ? 6.892 11.862 -1.788 1.00 83.00 86 GLY A O 1
ATOM 673 N N . GLU A 1 87 ? 7.542 10.086 -2.995 1.00 90.69 87 GLU A N 1
ATOM 674 C CA . GLU A 1 87 ? 7.401 10.730 -4.300 1.00 90.69 87 GLU A CA 1
ATOM 675 C C . GLU A 1 87 ? 5.937 10.866 -4.751 1.00 90.69 87 GLU A C 1
ATOM 677 O O . GLU A 1 87 ? 5.653 11.458 -5.794 1.00 90.69 87 GLU A O 1
ATOM 682 N N . CYS A 1 88 ? 4.983 10.298 -4.006 1.00 94.06 88 CYS A N 1
ATOM 683 C CA . CYS A 1 88 ? 3.585 10.357 -4.396 1.00 94.06 88 CYS A CA 1
ATOM 684 C C . CYS A 1 88 ? 3.040 11.790 -4.405 1.00 94.06 88 CYS A C 1
ATOM 686 O O . CYS A 1 88 ? 2.994 12.481 -3.394 1.00 94.06 88 CYS A O 1
ATOM 688 N N . ILE A 1 89 ? 2.487 12.177 -5.553 1.00 94.25 89 ILE A N 1
ATOM 689 C CA . ILE A 1 89 ? 1.839 13.475 -5.788 1.00 94.25 89 ILE A CA 1
ATOM 690 C C . ILE A 1 89 ? 0.339 13.497 -5.428 1.00 94.25 89 ILE A C 1
ATOM 692 O O . ILE A 1 89 ? -0.400 14.390 -5.841 1.00 94.25 89 ILE A O 1
ATOM 696 N N . PHE A 1 90 ? -0.134 12.501 -4.673 1.00 92.69 90 PHE A N 1
ATOM 697 C CA . PHE A 1 90 ? -1.503 12.402 -4.149 1.00 92.69 90 PHE A CA 1
ATOM 698 C C . PHE A 1 90 ? -2.597 12.646 -5.209 1.00 92.69 90 PHE A C 1
ATOM 700 O O . PHE A 1 90 ? -2.682 11.912 -6.196 1.00 92.69 90 PHE A O 1
ATOM 707 N N . SER A 1 91 ? -3.459 13.647 -4.999 1.00 93.81 91 SER A N 1
ATOM 708 C CA . SER A 1 91 ? -4.605 13.983 -5.852 1.00 93.81 91 SER A CA 1
ATOM 709 C C . SER A 1 91 ? -4.214 14.502 -7.236 1.00 93.81 91 SER A C 1
ATOM 711 O O . SER A 1 91 ? -5.038 14.436 -8.145 1.00 93.81 91 SER A O 1
ATOM 713 N N . ALA A 1 92 ? -2.971 14.957 -7.426 1.00 96.81 92 ALA A N 1
ATOM 714 C CA . ALA A 1 92 ? -2.457 15.356 -8.734 1.00 96.81 92 ALA A CA 1
ATOM 715 C C . ALA A 1 92 ? -2.093 14.153 -9.626 1.00 96.81 92 ALA A C 1
ATOM 717 O O . ALA A 1 92 ? -1.839 14.319 -10.817 1.00 96.81 92 ALA A O 1
ATOM 718 N N . CYS A 1 93 ? -2.071 12.931 -9.079 1.00 97.62 93 CYS A N 1
ATOM 719 C CA . CYS A 1 93 ? -1.744 11.732 -9.842 1.00 97.62 93 CYS A CA 1
ATOM 720 C C . CYS A 1 93 ? -2.836 11.418 -10.886 1.00 97.62 93 CYS A C 1
ATOM 722 O O . CYS A 1 93 ? -3.999 11.233 -10.510 1.00 97.62 93 CYS A O 1
ATOM 724 N N . PRO A 1 94 ? -2.492 11.221 -12.176 1.00 97.56 94 PRO A N 1
ATOM 725 C CA . PRO A 1 94 ? -3.471 10.894 -13.221 1.00 97.56 94 PRO A CA 1
ATOM 726 C C . PRO A 1 94 ? -4.176 9.548 -12.984 1.00 97.56 94 PRO A C 1
ATOM 728 O O . PRO A 1 94 ? -5.220 9.259 -13.567 1.00 97.56 94 PRO A O 1
ATOM 731 N N . HIS A 1 95 ? -3.631 8.701 -12.109 1.00 97.25 95 HIS A N 1
ATOM 732 C CA . HIS A 1 95 ? -4.215 7.416 -11.740 1.00 97.25 95 HIS A CA 1
ATOM 733 C C . HIS A 1 95 ? -4.982 7.438 -10.412 1.00 97.25 95 HIS A C 1
ATOM 735 O O . HIS A 1 95 ? -5.408 6.375 -9.960 1.00 97.25 95 HIS A O 1
ATOM 741 N N . TYR A 1 96 ? -5.194 8.600 -9.785 1.00 96.69 96 TYR A N 1
ATOM 742 C CA . TYR A 1 96 ? -5.808 8.727 -8.455 1.00 96.69 96 TYR A CA 1
ATOM 743 C C . TYR A 1 96 ? -7.131 7.949 -8.298 1.00 96.69 96 TYR A C 1
ATOM 745 O O . TYR A 1 96 ? -7.354 7.251 -7.303 1.00 96.69 96 TYR A O 1
ATOM 753 N N . SER A 1 97 ? -7.998 7.988 -9.315 1.00 95.44 97 SER A N 1
ATOM 754 C CA . SER A 1 97 ? -9.296 7.294 -9.313 1.00 95.44 97 SER A CA 1
ATOM 755 C C . SER A 1 97 ? -9.168 5.768 -9.197 1.00 95.44 97 SER A C 1
ATOM 757 O O . SER A 1 97 ? -9.967 5.126 -8.507 1.00 95.44 97 SER A O 1
ATOM 759 N N . ARG A 1 98 ? -8.128 5.192 -9.812 1.00 95.31 98 ARG A N 1
ATOM 760 C CA . ARG A 1 98 ? -7.825 3.752 -9.817 1.00 95.31 98 ARG A CA 1
ATOM 761 C C . ARG A 1 98 ? -6.698 3.345 -8.861 1.00 95.31 98 ARG A C 1
ATOM 763 O O . ARG A 1 98 ? -6.427 2.154 -8.740 1.00 95.31 98 ARG A O 1
ATOM 770 N N . CYS A 1 99 ? -6.086 4.301 -8.162 1.00 96.69 99 CYS A N 1
ATOM 771 C CA . CYS A 1 99 ? -4.988 4.070 -7.230 1.00 96.69 99 CYS A CA 1
ATOM 772 C C . CYS A 1 99 ? -5.390 3.071 -6.137 1.00 96.69 99 CYS A C 1
ATOM 774 O O . CYS A 1 99 ? -6.404 3.244 -5.457 1.00 96.69 99 CYS A O 1
ATOM 776 N N . TYR A 1 100 ? -4.586 2.021 -5.971 1.00 96.31 100 TYR A N 1
ATOM 777 C CA . TYR A 1 100 ? -4.835 0.949 -5.010 1.00 96.31 100 TYR A CA 1
ATOM 778 C C . TYR A 1 100 ? -4.897 1.453 -3.566 1.00 96.31 100 TYR A C 1
ATOM 780 O O . TYR A 1 100 ? -5.829 1.113 -2.836 1.00 96.31 100 TYR A O 1
ATOM 788 N N . ILE A 1 101 ? -3.971 2.341 -3.198 1.00 94.06 101 ILE A N 1
ATOM 789 C CA . ILE A 1 101 ? -3.887 2.950 -1.866 1.00 94.06 101 ILE A CA 1
ATOM 790 C C . ILE A 1 101 ? -5.165 3.742 -1.582 1.00 94.06 101 ILE A C 1
ATOM 792 O O . ILE A 1 101 ? -5.850 3.497 -0.594 1.00 94.06 101 ILE A O 1
ATOM 796 N N . GLU A 1 102 ? -5.547 4.637 -2.492 1.00 94.12 102 GLU A N 1
ATOM 797 C CA . GLU A 1 102 ? -6.724 5.498 -2.330 1.00 94.12 102 GLU A CA 1
ATOM 798 C C . GLU A 1 102 ? -8.030 4.689 -2.326 1.00 94.12 102 GLU A C 1
ATOM 800 O O . GLU A 1 102 ? -8.968 4.994 -1.585 1.00 94.12 102 GLU A O 1
ATOM 805 N N . ARG A 1 103 ? -8.100 3.598 -3.102 1.00 93.50 103 ARG A N 1
ATOM 806 C CA . ARG A 1 103 ? -9.206 2.631 -3.024 1.00 93.50 103 ARG A CA 1
ATOM 807 C C . ARG A 1 103 ? -9.259 1.954 -1.652 1.00 93.50 103 ARG A C 1
ATOM 809 O O . ARG A 1 103 ? -10.358 1.810 -1.117 1.00 93.50 103 ARG A O 1
ATOM 816 N N . ALA A 1 104 ? -8.121 1.552 -1.084 1.00 92.31 104 ALA A N 1
ATOM 817 C CA . ALA A 1 104 ? -8.052 0.960 0.251 1.00 92.31 104 ALA A CA 1
ATOM 818 C C . ALA A 1 104 ? -8.470 1.963 1.341 1.00 92.31 104 ALA A C 1
ATOM 820 O O . ALA A 1 104 ? -9.277 1.609 2.200 1.00 92.31 104 ALA A O 1
ATOM 821 N N . VAL A 1 105 ? -8.032 3.227 1.254 1.00 90.56 105 VAL A N 1
ATOM 822 C CA . VAL A 1 105 ? -8.470 4.314 2.154 1.00 90.56 105 VAL A CA 1
ATOM 823 C C . VAL A 1 105 ? -9.989 4.490 2.096 1.00 90.56 105 VAL A C 1
ATOM 825 O O . VAL A 1 105 ? -10.664 4.420 3.123 1.00 90.56 105 VAL A O 1
ATOM 828 N N . ARG A 1 106 ? -10.561 4.633 0.892 1.00 90.81 106 ARG A N 1
ATOM 829 C CA . ARG A 1 106 ? -12.016 4.790 0.713 1.00 90.81 106 ARG A CA 1
ATOM 830 C C . ARG A 1 106 ? -12.816 3.600 1.242 1.00 90.81 106 ARG A C 1
ATOM 832 O O . ARG A 1 106 ? -13.893 3.801 1.801 1.00 90.81 106 ARG A O 1
ATOM 839 N N . LYS A 1 107 ? -12.317 2.372 1.063 1.00 91.50 107 LYS A N 1
ATOM 840 C CA . LYS A 1 107 ? -12.948 1.163 1.616 1.00 91.50 107 LYS A CA 1
ATOM 841 C C . LYS A 1 107 ? -12.882 1.151 3.144 1.00 91.50 107 LYS A C 1
ATOM 843 O O . LYS A 1 107 ? -13.895 0.882 3.779 1.00 91.50 107 LYS A O 1
ATOM 848 N N . ALA A 1 108 ? -11.730 1.483 3.724 1.00 90.56 108 ALA A N 1
ATOM 849 C CA . ALA A 1 108 ? -11.522 1.470 5.169 1.00 90.56 108 ALA A CA 1
ATOM 850 C C . ALA A 1 108 ? -12.441 2.450 5.912 1.00 90.56 108 ALA A C 1
ATOM 852 O O . ALA A 1 108 ? -12.951 2.103 6.969 1.00 90.56 108 ALA A O 1
ATOM 853 N N . ARG A 1 109 ? -12.748 3.613 5.318 1.00 88.50 109 ARG A N 1
ATOM 854 C CA . ARG A 1 109 ? -13.717 4.583 5.872 1.00 88.50 109 ARG A CA 1
ATOM 855 C C . ARG A 1 109 ? -15.124 4.013 6.101 1.00 88.50 109 ARG A C 1
ATOM 857 O O . ARG A 1 109 ? -15.912 4.612 6.820 1.00 88.50 109 ARG A O 1
ATOM 864 N N . ARG A 1 110 ? -15.473 2.900 5.448 1.00 89.50 110 ARG A N 1
ATOM 865 C CA . ARG A 1 110 ? -16.787 2.239 5.555 1.00 89.50 110 ARG A CA 1
ATOM 866 C C . ARG A 1 110 ? -16.699 0.836 6.162 1.00 89.50 110 ARG A C 1
ATOM 868 O O . ARG A 1 110 ? -17.702 0.124 6.162 1.00 89.50 110 ARG A O 1
ATOM 875 N N . ALA A 1 111 ? -15.509 0.422 6.592 1.00 91.50 111 ALA A N 1
ATOM 876 C CA . ALA A 1 111 ? -15.272 -0.897 7.153 1.00 91.50 111 ALA A CA 1
ATOM 877 C C . ALA A 1 111 ? -15.625 -0.915 8.643 1.00 91.50 111 ALA A C 1
ATOM 879 O O . ALA A 1 111 ? -15.422 0.071 9.346 1.00 91.50 111 ALA 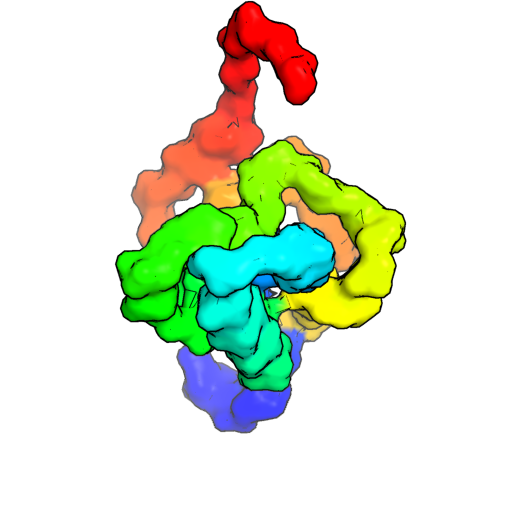A O 1
ATOM 880 N N . ASP A 1 112 ? -16.100 -2.060 9.126 1.00 92.44 112 ASP A N 1
ATOM 881 C CA . ASP A 1 112 ? -16.279 -2.291 10.561 1.00 92.44 112 ASP A CA 1
ATOM 882 C C . ASP A 1 112 ? -14.926 -2.634 11.213 1.00 92.44 112 ASP A C 1
ATOM 884 O O . ASP A 1 112 ? -14.694 -2.330 12.380 1.00 92.44 112 ASP A O 1
ATOM 888 N N . ILE A 1 113 ? -14.031 -3.288 10.458 1.00 92.50 113 ILE A N 1
ATOM 889 C CA . ILE A 1 113 ? -12.711 -3.727 10.916 1.00 92.50 113 ILE A CA 1
ATOM 890 C C . ILE A 1 113 ? -11.654 -3.304 9.899 1.00 92.50 113 ILE A C 1
ATOM 892 O O . ILE A 1 113 ? -11.721 -3.663 8.719 1.00 92.50 113 ILE A O 1
ATOM 896 N N . VAL A 1 114 ? -10.634 -2.596 10.378 1.00 92.56 114 VAL A N 1
ATOM 897 C CA . VAL A 1 114 ? -9.436 -2.273 9.603 1.00 92.56 114 VAL A CA 1
ATOM 898 C C . VAL A 1 114 ? -8.258 -3.043 10.181 1.00 92.56 114 VAL A C 1
ATOM 900 O O . VAL A 1 114 ? -7.950 -2.917 11.362 1.00 92.56 114 VAL A O 1
ATOM 903 N N . ILE A 1 115 ? -7.605 -3.845 9.345 1.00 93.12 115 ILE A N 1
ATOM 904 C CA . ILE A 1 115 ? -6.361 -4.536 9.685 1.00 93.12 115 ILE A CA 1
ATOM 905 C C . ILE A 1 115 ? -5.220 -3.681 9.146 1.00 93.12 115 ILE A C 1
ATOM 907 O O . ILE A 1 115 ? -5.085 -3.537 7.930 1.00 93.12 115 ILE A O 1
ATOM 911 N N . ALA A 1 116 ? -4.424 -3.103 10.039 1.00 91.94 116 ALA A N 1
ATOM 912 C CA . ALA A 1 116 ? -3.296 -2.249 9.692 1.00 91.94 116 ALA A CA 1
ATOM 913 C C . ALA A 1 116 ? -1.992 -2.766 10.303 1.00 91.94 116 ALA A C 1
ATOM 915 O O . ALA A 1 116 ? -2.016 -3.423 11.341 1.00 91.94 116 ALA A O 1
ATOM 916 N N . ASN A 1 117 ? -0.857 -2.469 9.665 1.00 89.56 117 ASN A N 1
ATOM 917 C CA . ASN A 1 117 ? 0.447 -2.709 10.285 1.00 89.56 117 ASN A CA 1
ATOM 918 C C . ASN A 1 117 ? 0.739 -1.650 11.368 1.00 89.56 117 ASN A C 1
ATOM 920 O O . ASN A 1 117 ? 0.173 -0.554 11.351 1.00 89.56 117 ASN A O 1
ATOM 924 N N . HIS A 1 118 ? 1.642 -1.968 12.302 1.00 91.94 118 HIS A N 1
ATOM 925 C CA . HIS A 1 118 ? 1.985 -1.069 13.411 1.00 91.94 118 HIS A CA 1
ATOM 926 C C . HIS A 1 118 ? 2.500 0.287 12.928 1.00 91.94 118 HIS A C 1
ATOM 928 O O . HIS A 1 118 ? 2.047 1.315 13.421 1.00 91.94 118 HIS A O 1
ATOM 934 N N . ALA A 1 119 ? 3.372 0.292 11.915 1.00 89.06 119 ALA A N 1
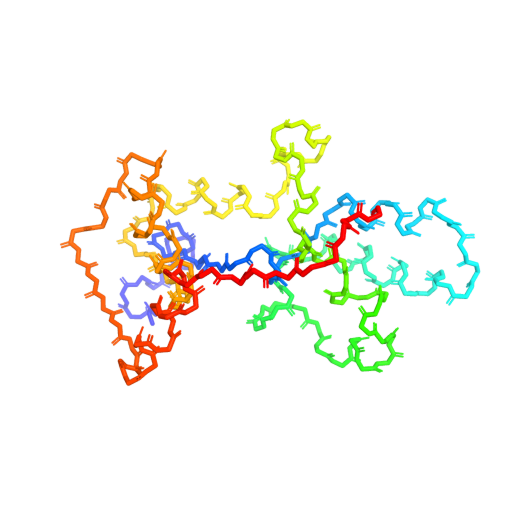ATOM 935 C CA . ALA A 1 119 ? 3.927 1.517 11.345 1.00 89.06 119 ALA A CA 1
ATOM 936 C C . ALA A 1 119 ? 2.833 2.492 10.878 1.00 89.06 119 ALA A C 1
ATOM 938 O O . ALA A 1 119 ? 2.874 3.668 11.230 1.00 89.06 119 ALA A O 1
ATOM 939 N N . LEU A 1 120 ? 1.814 2.015 10.149 1.00 88.62 120 LEU A N 1
ATOM 940 C CA . LEU A 1 120 ? 0.721 2.871 9.683 1.00 88.62 120 LEU A CA 1
ATOM 941 C C . LEU A 1 120 ? -0.079 3.458 10.850 1.00 88.62 120 LEU A C 1
ATOM 943 O O . LEU A 1 120 ? -0.412 4.640 10.814 1.00 88.62 120 LEU A O 1
ATOM 947 N N . VAL A 1 121 ? -0.374 2.654 11.875 1.00 90.19 121 VAL A N 1
ATOM 948 C CA . VAL A 1 121 ? -1.115 3.118 13.058 1.00 90.19 121 VAL A CA 1
ATOM 949 C C . VAL A 1 121 ? -0.322 4.189 13.813 1.00 90.19 121 VAL A C 1
ATOM 951 O O . VAL A 1 121 ? -0.893 5.211 14.190 1.00 90.19 121 VAL A O 1
ATOM 954 N N . MET A 1 122 ? 0.990 4.000 13.986 1.00 91.25 122 MET A N 1
ATOM 955 C CA . MET A 1 122 ? 1.850 4.958 14.692 1.00 91.25 122 MET A CA 1
ATOM 956 C C . MET A 1 122 ? 2.032 6.259 13.913 1.00 91.25 122 MET A C 1
ATOM 958 O O . MET A 1 122 ? 1.876 7.333 14.487 1.00 91.25 122 MET A O 1
ATOM 962 N N . ILE A 1 123 ? 2.267 6.181 12.599 1.00 86.88 123 ILE A N 1
ATOM 963 C CA . ILE A 1 123 ? 2.350 7.361 11.725 1.00 86.88 123 ILE A CA 1
ATOM 964 C C . ILE A 1 123 ? 1.043 8.164 11.782 1.00 86.88 123 ILE A C 1
ATOM 966 O O . ILE A 1 123 ? 1.066 9.388 11.890 1.00 86.88 123 ILE A O 1
ATOM 970 N N . GLN A 1 124 ? -0.111 7.492 11.770 1.00 84.44 124 GLN A N 1
ATOM 971 C CA . GLN A 1 124 ? -1.406 8.163 11.906 1.00 84.44 124 GLN A CA 1
ATOM 972 C C . GLN A 1 124 ? -1.579 8.829 13.270 1.00 84.44 124 GLN A C 1
ATOM 974 O O . GLN A 1 124 ? -2.066 9.954 13.329 1.00 84.44 124 GLN A O 1
ATOM 979 N N . ALA A 1 125 ? -1.165 8.176 14.357 1.00 85.12 125 ALA A N 1
ATOM 980 C CA . ALA A 1 125 ? -1.188 8.783 15.684 1.00 85.12 125 ALA A CA 1
ATOM 981 C C . ALA A 1 125 ? -0.281 10.026 15.758 1.00 85.12 125 ALA A C 1
ATOM 983 O O . ALA A 1 125 ? -0.702 11.052 16.290 1.00 85.12 125 ALA A O 1
ATOM 984 N N . ALA A 1 126 ? 0.920 9.961 15.172 1.00 85.62 126 ALA A N 1
ATOM 985 C CA . ALA A 1 126 ? 1.880 11.064 15.144 1.00 85.62 126 ALA A CA 1
ATOM 986 C C . ALA A 1 126 ? 1.380 12.280 14.350 1.00 85.62 126 ALA A C 1
ATOM 988 O O . ALA A 1 126 ? 1.599 13.417 14.760 1.00 85.62 126 ALA A O 1
ATOM 989 N N . MET A 1 127 ? 0.658 12.054 13.249 1.00 81.19 127 MET A N 1
ATOM 990 C CA . MET A 1 127 ? 0.098 13.121 12.405 1.00 81.19 127 MET A CA 1
ATOM 991 C C . MET A 1 127 ? -1.217 13.722 12.938 1.00 81.19 127 MET A C 1
ATOM 993 O O . MET A 1 127 ? -1.830 14.536 12.253 1.00 81.19 127 MET A O 1
ATOM 997 N N . GLY A 1 128 ? -1.662 13.356 14.146 1.00 72.88 128 GLY A N 1
ATOM 998 C CA . GLY A 1 128 ? -2.889 13.897 14.748 1.00 72.88 128 GLY A CA 1
ATOM 999 C C . GLY A 1 128 ? -4.167 13.119 14.413 1.00 72.88 128 GLY A C 1
ATOM 1000 O O . GLY A 1 128 ? -5.268 13.601 14.675 1.00 72.88 128 GLY A O 1
ATOM 1001 N N . GLY A 1 129 ? -4.033 11.899 13.892 1.00 64.81 129 GLY A N 1
ATOM 1002 C CA . GLY A 1 129 ? -5.125 10.963 13.647 1.00 64.81 129 GLY A CA 1
ATOM 1003 C C . GLY A 1 129 ? -5.382 10.670 12.170 1.00 64.81 129 GLY A C 1
ATOM 1004 O O . GLY A 1 129 ? -4.761 11.199 11.252 1.00 64.81 129 GLY A O 1
ATOM 1005 N N . LEU A 1 130 ? -6.339 9.773 11.944 1.00 58.66 130 LEU A N 1
ATOM 1006 C CA . LEU A 1 130 ? -6.941 9.556 10.637 1.00 58.66 130 LEU A CA 1
ATOM 1007 C C . LEU A 1 130 ? -7.757 10.806 10.285 1.00 58.66 130 LEU A C 1
ATOM 1009 O O . LEU A 1 130 ? -8.884 10.945 10.759 1.00 58.66 130 LEU A O 1
ATOM 1013 N N . ASP A 1 131 ? -7.255 11.654 9.390 1.00 52.88 131 ASP A N 1
ATOM 1014 C CA . ASP A 1 131 ? -8.000 12.759 8.744 1.00 52.88 131 ASP A CA 1
ATOM 1015 C C . ASP A 1 131 ? -9.152 12.241 7.828 1.00 52.88 131 ASP A C 1
ATOM 1017 O O . ASP A 1 131 ? -9.581 12.845 6.848 1.00 52.88 131 ASP A O 1
ATOM 1021 N N . ASP A 1 132 ? -9.645 11.036 8.132 1.00 54.06 132 ASP A N 1
ATOM 1022 C CA . ASP A 1 132 ? -10.573 10.209 7.374 1.00 54.06 132 ASP A CA 1
ATOM 1023 C C . ASP A 1 132 ? -11.985 10.183 8.004 1.00 54.06 132 ASP A C 1
ATOM 1025 O O . ASP A 1 132 ? -12.851 9.447 7.527 1.00 54.06 13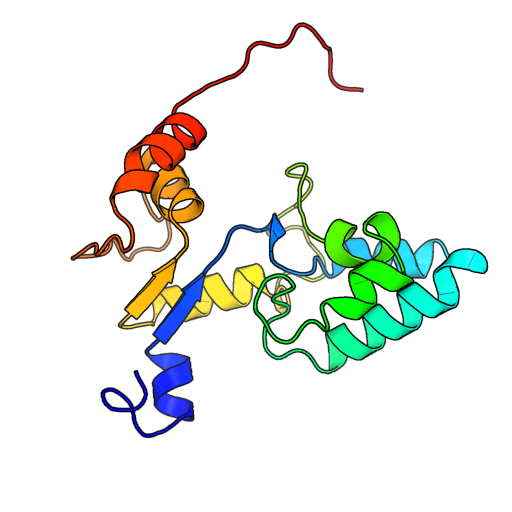2 ASP A O 1
ATOM 1029 N N . GLY A 1 133 ? -12.239 10.975 9.057 1.00 55.12 133 GLY A N 1
ATOM 1030 C CA . GLY A 1 133 ? -13.566 11.138 9.676 1.00 55.12 133 GLY A CA 1
ATOM 1031 C C . GLY A 1 133 ? -14.056 9.952 10.519 1.00 55.12 133 GLY A C 1
ATOM 1032 O O . GLY A 1 133 ? -15.215 9.929 10.926 1.00 55.12 133 GLY A O 1
ATOM 1033 N N . ALA A 1 134 ? -13.194 8.971 10.790 1.00 62.81 134 ALA A N 1
ATOM 1034 C CA . ALA A 1 134 ? -13.504 7.811 11.618 1.00 62.81 134 ALA A CA 1
ATOM 1035 C C . ALA A 1 134 ? -12.310 7.481 12.521 1.00 62.81 134 ALA A C 1
ATOM 1037 O O . ALA A 1 134 ? -11.414 6.727 12.142 1.00 62.81 134 ALA A O 1
ATOM 1038 N N . THR A 1 135 ? -12.295 8.057 13.723 1.00 71.06 135 THR A N 1
ATOM 1039 C CA . THR A 1 135 ? -11.347 7.665 14.770 1.00 71.06 135 THR A CA 1
ATOM 1040 C C . THR A 1 135 ? -11.715 6.263 15.262 1.00 71.06 135 THR A C 1
ATOM 1042 O O . THR A 1 135 ? -12.856 6.063 15.692 1.00 71.06 135 THR A O 1
ATOM 1045 N N . PRO A 1 136 ? -10.799 5.280 15.217 1.00 80.50 136 PRO A N 1
ATOM 1046 C CA . PRO A 1 136 ? -11.073 3.947 15.732 1.00 80.50 136 PRO A CA 1
ATOM 1047 C C . PRO A 1 136 ? -11.488 4.007 17.203 1.00 80.50 136 PRO A C 1
ATOM 1049 O O . PRO A 1 136 ? -10.814 4.619 18.028 1.00 80.50 136 PRO A O 1
ATOM 1052 N N . THR A 1 137 ? -12.584 3.335 17.551 1.00 86.25 137 THR A N 1
ATOM 1053 C CA . THR A 1 137 ? -13.065 3.256 18.940 1.00 86.25 137 THR A CA 1
ATOM 1054 C C . THR A 1 137 ? -12.274 2.253 19.779 1.00 86.25 137 THR A C 1
ATOM 1056 O O . THR A 1 137 ? -12.406 2.222 21.000 1.00 86.25 137 THR A O 1
ATOM 1059 N N . ARG A 1 138 ? -11.506 1.368 19.131 1.00 90.88 138 ARG A N 1
ATOM 1060 C CA . ARG A 1 138 ? -10.724 0.313 19.776 1.00 90.88 138 ARG A CA 1
ATOM 1061 C C . ARG A 1 138 ? -9.521 -0.050 18.914 1.00 90.88 138 ARG A C 1
ATOM 1063 O O . ARG A 1 138 ? -9.661 -0.209 17.705 1.00 90.88 138 ARG A O 1
ATOM 1070 N N . TYR A 1 139 ? -8.383 -0.257 19.567 1.00 91.38 139 TYR A N 1
ATOM 1071 C CA . TYR A 1 139 ? -7.172 -0.800 18.962 1.00 91.38 139 TYR A CA 1
ATOM 1072 C C . TYR A 1 139 ? -6.871 -2.175 19.550 1.00 91.38 139 TYR A C 1
ATOM 1074 O O . TYR A 1 139 ? -7.062 -2.403 20.746 1.00 91.38 139 TYR A O 1
ATOM 1082 N N . VAL A 1 140 ? -6.413 -3.084 18.696 1.00 94.56 140 VAL A N 1
ATOM 1083 C CA . VAL A 1 140 ? -5.887 -4.392 19.084 1.00 94.56 140 VAL A CA 1
ATOM 1084 C C . VAL A 1 140 ? -4.546 -4.531 18.384 1.00 94.56 140 VAL A C 1
ATOM 1086 O O . VAL A 1 140 ? -4.502 -4.608 17.158 1.00 94.56 140 VAL A O 1
ATOM 1089 N N . PHE A 1 141 ? -3.469 -4.502 19.163 1.00 94.38 141 PHE A N 1
ATOM 1090 C CA . PHE A 1 141 ? -2.121 -4.741 18.667 1.00 94.38 141 PHE A CA 1
ATOM 1091 C C . PHE A 1 141 ? -1.797 -6.213 18.868 1.00 94.38 141 PHE A C 1
ATOM 1093 O O . PHE A 1 141 ? -1.702 -6.680 20.004 1.00 94.38 141 PHE A O 1
ATOM 1100 N N . ASP A 1 142 ? -1.686 -6.930 17.759 1.00 93.94 142 ASP A N 1
ATOM 1101 C CA . ASP A 1 142 ? -1.111 -8.268 17.762 1.00 93.94 142 ASP A CA 1
ATOM 1102 C C . ASP A 1 142 ? 0.414 -8.146 17.828 1.00 93.94 142 ASP A C 1
ATOM 1104 O O . ASP A 1 142 ? 0.962 -7.163 17.343 1.00 93.94 142 ASP A O 1
ATOM 1108 N N . GLU A 1 143 ? 1.110 -9.088 18.457 1.00 92.94 143 GLU A N 1
ATOM 1109 C CA . GLU A 1 143 ? 2.565 -8.984 18.674 1.00 92.94 143 GLU A CA 1
ATOM 1110 C C . GLU A 1 143 ? 2.998 -7.641 19.294 1.00 92.94 143 GLU A C 1
ATOM 1112 O O . GLU A 1 143 ? 3.926 -6.964 18.841 1.00 92.94 143 GLU A O 1
ATOM 1117 N N . GLY A 1 144 ? 2.303 -7.245 20.366 1.00 91.94 144 GLY A N 1
ATOM 1118 C CA . GLY A 1 144 ? 2.446 -5.935 21.009 1.00 91.94 144 GLY A CA 1
ATOM 1119 C C . GLY A 1 144 ? 3.868 -5.566 21.454 1.00 91.94 144 GLY A C 1
ATOM 1120 O O . GLY A 1 144 ? 4.145 -4.397 21.701 1.00 91.94 144 GLY A O 1
ATOM 1121 N N . HIS A 1 145 ? 4.791 -6.526 21.514 1.00 94.19 145 HIS A N 1
ATOM 1122 C CA . HIS A 1 145 ? 6.198 -6.264 21.800 1.00 94.19 145 HIS A CA 1
ATOM 1123 C C . HIS A 1 145 ? 6.891 -5.411 20.717 1.00 94.19 145 HIS A C 1
ATOM 1125 O O . HIS A 1 145 ? 7.828 -4.692 21.038 1.00 94.19 145 HIS A O 1
ATOM 1131 N N . HIS A 1 146 ? 6.391 -5.402 19.474 1.00 93.56 146 HIS A N 1
ATOM 1132 C CA . HIS A 1 146 ? 6.898 -4.552 18.384 1.00 93.56 146 HIS A CA 1
ATOM 1133 C C . HIS A 1 146 ? 6.305 -3.133 18.354 1.00 93.56 146 HIS A C 1
ATOM 1135 O O . HIS A 1 146 ? 6.641 -2.331 17.481 1.00 93.56 146 HIS A O 1
ATOM 1141 N N . VAL A 1 147 ? 5.375 -2.811 19.258 1.00 93.88 147 VAL A N 1
ATOM 1142 C CA . VAL A 1 147 ? 4.677 -1.515 19.255 1.00 93.88 147 VAL A CA 1
ATOM 1143 C C . VAL A 1 147 ? 5.630 -0.361 19.555 1.00 93.88 147 VAL A C 1
ATOM 1145 O O . VAL A 1 147 ? 5.512 0.690 18.930 1.00 93.88 147 VAL A O 1
ATOM 1148 N N . PHE A 1 148 ? 6.584 -0.560 20.466 1.00 92.94 148 PHE A N 1
ATOM 1149 C CA . PHE A 1 148 ? 7.560 0.468 20.830 1.00 92.94 148 PHE A CA 1
ATOM 1150 C C . PHE A 1 148 ? 8.502 0.790 19.668 1.00 92.94 148 PHE A C 1
ATOM 1152 O O . PHE A 1 148 ? 8.636 1.958 19.325 1.00 92.94 148 PHE A O 1
ATOM 1159 N N . ASP A 1 149 ? 9.026 -0.226 18.976 1.00 93.19 149 ASP A N 1
ATOM 1160 C CA . ASP A 1 149 ? 9.863 -0.029 17.784 1.00 93.19 149 ASP A CA 1
ATOM 1161 C C . ASP A 1 149 ? 9.120 0.766 16.695 1.00 93.19 149 ASP A C 1
ATOM 1163 O O . ASP A 1 149 ? 9.676 1.654 16.045 1.00 93.19 149 ASP A O 1
ATOM 1167 N N . ALA A 1 150 ? 7.830 0.469 16.497 1.00 91.38 150 ALA A N 1
ATOM 1168 C CA . ALA A 1 150 ? 6.997 1.195 15.543 1.00 91.38 150 ALA A CA 1
ATOM 1169 C C . ALA A 1 150 ? 6.735 2.648 15.976 1.00 91.38 150 ALA A C 1
ATOM 1171 O O . ALA A 1 150 ? 6.648 3.530 15.119 1.00 91.38 150 ALA A O 1
ATOM 1172 N N . ALA A 1 151 ? 6.594 2.901 17.279 1.00 92.50 151 ALA A N 1
ATOM 1173 C CA . ALA A 1 151 ? 6.438 4.246 17.819 1.00 92.50 151 ALA A CA 1
ATOM 1174 C C . ALA A 1 151 ? 7.733 5.051 17.651 1.00 92.50 151 ALA A C 1
ATOM 1176 O O . ALA A 1 151 ? 7.687 6.159 17.120 1.00 92.50 151 ALA A O 1
ATOM 1177 N N . ASP A 1 152 ? 8.886 4.476 17.989 1.00 92.19 152 ASP A N 1
ATOM 1178 C CA . ASP A 1 152 ? 10.188 5.112 17.778 1.00 92.19 152 ASP A CA 1
ATOM 1179 C C . ASP A 1 152 ? 10.380 5.481 16.304 1.00 92.19 152 ASP A C 1
ATOM 1181 O O . ASP A 1 152 ? 10.753 6.610 15.989 1.00 92.19 152 ASP A O 1
ATOM 1185 N N . GLY A 1 153 ? 10.030 4.583 15.380 1.00 88.25 153 GLY A N 1
ATOM 1186 C CA . GLY A 1 153 ? 10.077 4.869 13.944 1.00 88.25 153 GLY A CA 1
ATOM 1187 C C . GLY A 1 153 ? 9.171 6.023 13.490 1.00 88.25 153 GLY A C 1
ATOM 1188 O O . GLY A 1 153 ? 9.521 6.728 12.548 1.00 88.25 153 GLY A O 1
ATOM 1189 N N . ALA A 1 154 ? 8.021 6.235 14.135 1.00 88.12 154 ALA A N 1
ATOM 1190 C CA . ALA A 1 154 ? 7.065 7.279 13.752 1.00 88.12 154 ALA A CA 1
ATOM 1191 C C . ALA A 1 154 ? 7.326 8.638 14.422 1.00 88.12 154 ALA A C 1
ATOM 1193 O O . ALA A 1 154 ? 7.026 9.675 13.833 1.00 88.12 154 ALA A O 1
ATOM 1194 N N . PHE A 1 155 ? 7.846 8.636 15.650 1.00 87.81 155 PHE A N 1
ATOM 1195 C CA . PHE A 1 155 ? 8.040 9.839 16.466 1.00 87.81 155 PHE A CA 1
ATOM 1196 C C . PHE A 1 155 ? 9.501 10.315 16.521 1.00 87.81 155 PHE A C 1
ATOM 1198 O O . PHE A 1 155 ? 9.784 11.341 17.140 1.00 87.81 155 PHE A O 1
ATOM 1205 N N . SER A 1 156 ? 10.432 9.607 15.874 1.00 87.75 156 SER A N 1
ATOM 1206 C CA . SER A 1 156 ? 11.820 10.050 15.716 1.00 87.75 156 SER A CA 1
ATOM 1207 C C . SER A 1 156 ? 12.024 10.891 14.454 1.00 87.75 156 SER A C 1
ATOM 1209 O O . SER A 1 156 ? 11.278 10.813 13.480 1.00 87.75 156 SER A O 1
ATOM 1211 N N . ALA A 1 157 ? 13.070 11.714 14.473 1.00 81.31 157 ALA A N 1
ATOM 1212 C CA . ALA A 1 157 ? 13.539 12.459 13.315 1.00 81.31 157 ALA A CA 1
ATOM 1213 C C . ALA A 1 157 ? 15.052 12.275 13.175 1.00 81.31 157 ALA A C 1
ATOM 1215 O O . ALA A 1 157 ? 15.789 12.317 14.162 1.00 81.31 157 ALA A O 1
ATOM 1216 N N . HIS A 1 158 ? 15.523 12.096 11.943 1.00 79.81 158 HIS A N 1
ATOM 1217 C CA . HIS A 1 158 ? 16.947 12.039 11.635 1.00 79.81 158 HIS A CA 1
ATOM 1218 C C . HIS A 1 158 ? 17.414 13.392 11.097 1.00 79.81 158 HIS A C 1
ATOM 1220 O O . HIS A 1 158 ? 16.890 13.882 10.100 1.00 79.81 158 HIS A O 1
ATOM 1226 N N . LEU A 1 159 ? 18.430 13.979 11.729 1.00 79.38 159 LEU A N 1
ATOM 1227 C CA . LEU A 1 159 ? 19.140 15.135 11.190 1.00 79.38 159 LEU A CA 1
ATOM 1228 C C . LEU A 1 159 ? 20.356 14.632 10.403 1.00 79.38 159 LEU A C 1
ATOM 1230 O O . LEU A 1 159 ? 21.359 14.235 10.994 1.00 79.38 159 LEU A O 1
ATOM 1234 N N . SER A 1 160 ? 20.264 14.619 9.073 1.00 79.06 160 SER A N 1
ATOM 1235 C CA . SER A 1 160 ? 21.383 14.266 8.190 1.00 79.06 160 SER A CA 1
ATOM 1236 C C . SER A 1 160 ? 21.911 15.501 7.467 1.00 79.06 160 SER A C 1
ATOM 1238 O O . SER A 1 160 ? 21.134 16.235 6.868 1.00 79.06 160 SER A O 1
ATOM 1240 N N . GLY A 1 161 ? 23.231 15.707 7.465 1.00 68.88 161 GLY A N 1
ATOM 1241 C CA . GLY A 1 161 ? 23.898 16.818 6.767 1.00 68.88 161 GLY A CA 1
ATOM 1242 C C . GLY A 1 161 ? 24.028 16.658 5.244 1.00 68.88 161 GLY A C 1
ATOM 1243 O O . GLY A 1 161 ? 24.956 17.209 4.664 1.00 68.88 161 GLY A O 1
ATOM 1244 N N . LEU A 1 162 ? 23.163 15.867 4.604 1.00 67.31 162 LEU A N 1
ATOM 1245 C CA . LEU A 1 162 ? 23.126 15.715 3.148 1.00 67.31 162 LEU A CA 1
ATOM 1246 C C . LEU A 1 162 ? 21.996 16.586 2.596 1.00 67.31 162 LEU A C 1
ATOM 1248 O O . LEU A 1 162 ? 20.825 16.325 2.867 1.00 67.31 162 LEU A O 1
ATOM 1252 N N . GLU A 1 163 ? 22.356 17.617 1.833 1.00 52.53 163 GLU A N 1
ATOM 1253 C CA . GLU A 1 163 ? 21.405 18.371 1.016 1.00 52.53 163 GLU A CA 1
ATOM 1254 C C . GLU A 1 163 ? 20.815 17.429 -0.045 1.00 52.53 163 GLU A C 1
ATOM 1256 O O . GLU A 1 163 ? 21.549 16.738 -0.756 1.00 52.53 163 GLU A O 1
ATOM 1261 N N . GLY A 1 164 ? 19.485 17.343 -0.107 1.00 52.22 164 GLY A N 1
ATOM 1262 C CA . GLY A 1 164 ? 18.790 16.551 -1.118 1.00 52.22 164 GLY A CA 1
ATOM 1263 C C . GLY A 1 164 ? 19.092 17.091 -2.515 1.00 52.22 164 GLY A C 1
ATOM 1264 O O . GLY A 1 164 ? 18.890 18.277 -2.766 1.00 52.22 164 GLY A O 1
ATOM 1265 N N . ILE A 1 165 ? 19.592 16.218 -3.391 1.00 37.94 165 ILE A N 1
ATOM 1266 C CA . ILE A 1 165 ? 19.757 16.465 -4.833 1.00 37.94 165 ILE A CA 1
ATOM 1267 C C . ILE A 1 165 ? 18.407 16.284 -5.525 1.00 37.94 165 ILE A C 1
ATOM 1269 O O . ILE A 1 165 ? 17.737 15.269 -5.212 1.00 37.94 165 ILE A O 1
#

Organism: NCBI:txid55518

InterPro domains:
  IPR014013 Helicase superfamily 1/2, ATP-binding domain, DinG/Rad3-type [PS51193] (1-165)
  IPR027417 P-loop containing nucleoside triphosphate hydrolase [G3DSA:3.40.50.300] (7-163)

Secondary structure (DSSP, 8-state):
-TTT--SHHHHHHHEEEE--GGGBB-HHHHHHHHHT--GGGHHHHHHHHHHHHH-SS-B-SSSSS-HHHHHHH-GGGTGGGB--SS---GGG-TTTTT-HHHHHHHHHTT-SEEEE-HHHHHHHHHTTS-TTS---S----TTGGGHHHHHHHHH----------

Mean predicted aligned error: 6.0 Å

pLDDT: mean 89.13, std 10.25, range [37.94, 97.69]

Sequence (165 aa):
MDRLYPDPGTKARKVVVRKGRENYLCLLNLEEQVMRNRPQEAVASGLMARWALATRDGDMVGGDFPAWLGDILGRARTLGLADRRGECIFSACPHYSRCYIERAVRKARRADIVIANHALVMIQAAMGGLDDGATPTRYVFDEGHHVFDAADGAFSAHLSGLEGI

Foldseek 3Di:
DCVVPVDPVVCPLAEFEAEDQLQFADVVLLVVLVVVVDPLLPVLSVVQVVCVVVFPQRGCDPGPNDPVSCVVNHCCSGSVRGPDVVPDPAPPDPCNVVHSNNVRLVSVLRYNHYHYDLLVVLLQVLVVHPPSPDGDPDDDDDVCVCNVVSNCVNPDDDDDPDDDD

Solvent-accessible surface area (backbone atoms only — not comparable to full-atom values): 9990 Å² total; per-residue (Å²): 109,59,88,82,36,71,52,66,71,58,29,64,49,35,43,29,71,49,72,54,60,55,38,28,56,31,68,64,51,47,49,51,57,48,70,65,66,45,80,95,44,46,68,40,44,52,52,51,53,53,43,66,74,67,48,92,58,42,33,61,68,92,50,86,46,64,66,68,55,34,71,75,59,30,49,78,64,41,66,53,26,21,44,76,84,74,74,71,62,60,87,76,37,93,52,44,92,75,30,37,67,56,51,40,53,62,45,40,70,67,28,83,38,74,50,63,48,62,53,50,56,29,41,29,57,66,72,76,42,60,96,66,86,63,76,77,94,73,88,81,72,76,73,58,85,54,49,61,64,24,40,52,68,43,74,55,82,84,92,69,96,68,81,86,128